Protein AF-A0A7S3L6S2-F1 (afdb_monomer_lite)

pLDDT: mean 83.0, std 19.02, range [37.94, 97.69]

Secondary structure (DSSP, 8-state):
-TTHHHHHHHTHHHHTT-EEEE--TTSHHHHHHHHHHHHH-TT-SEEEEBTTHHHHHHHHHTT-TT----S-EE-SSTT-EE-TTTTTTT-TTS---PPPPP-SS----GGGB-

Radius of gyration: 16.31 Å; chains: 1; bounding box: 41×26×40 Å

Structure (mmCIF, N/CA/C/O backbone):
data_AF-A0A7S3L6S2-F1
#
_entry.id   AF-A0A7S3L6S2-F1
#
loop_
_atom_site.group_PDB
_atom_site.id
_atom_site.type_symbol
_atom_site.label_atom_id
_atom_site.label_alt_id
_atom_site.label_comp_id
_atom_site.label_asym_id
_atom_site.label_entity_id
_atom_site.label_seq_id
_atom_site.pdbx_PDB_ins_code
_atom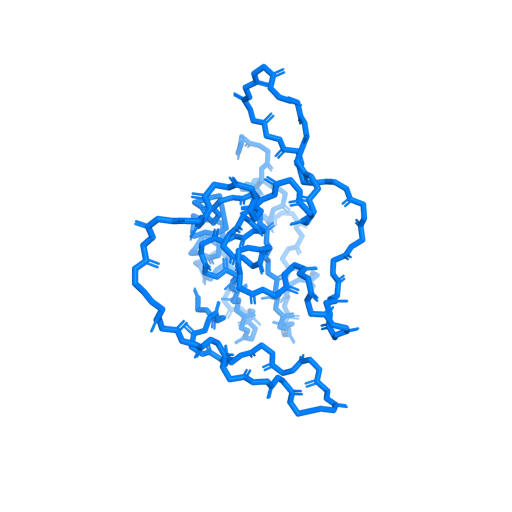_site.Cartn_x
_atom_site.Cartn_y
_atom_site.Cartn_z
_atom_site.occupancy
_atom_site.B_iso_or_equiv
_atom_site.auth_seq_id
_atom_site.auth_comp_id
_atom_site.auth_asym_id
_atom_site.auth_atom_id
_atom_site.pdbx_PDB_model_num
ATOM 1 N N . PHE A 1 1 ? -12.511 -0.979 -7.788 1.00 75.44 1 PHE A N 1
ATOM 2 C CA . PHE A 1 1 ? -12.811 -0.673 -6.369 1.00 75.44 1 PHE A CA 1
ATOM 3 C C . PHE A 1 1 ? -14.236 -1.071 -5.967 1.00 75.44 1 PHE A C 1
ATOM 5 O O . PHE A 1 1 ? -14.522 -1.072 -4.784 1.00 75.44 1 PHE A O 1
ATOM 12 N N . SER A 1 2 ? -15.127 -1.435 -6.899 1.00 87.00 2 SER A N 1
ATOM 13 C CA . SER A 1 2 ? -16.547 -1.730 -6.631 1.00 87.00 2 SER A CA 1
ATOM 14 C C . SER A 1 2 ? -16.793 -2.820 -5.578 1.00 87.00 2 SER A C 1
ATOM 16 O O . SER A 1 2 ? -17.647 -2.642 -4.721 1.00 87.00 2 SER A O 1
ATOM 18 N N . GLN A 1 3 ? -16.028 -3.913 -5.596 1.00 93.56 3 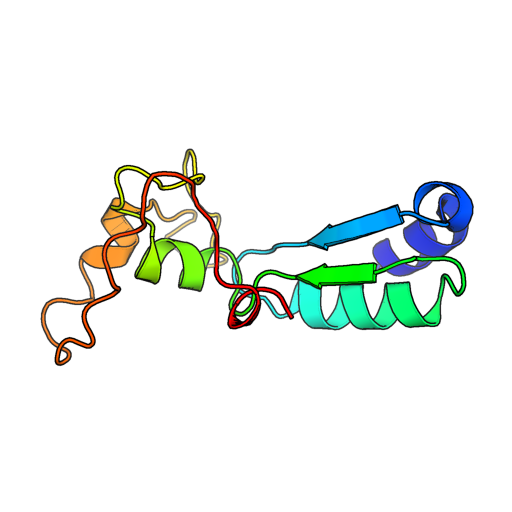GLN A N 1
ATOM 19 C CA . GLN A 1 3 ? -16.227 -5.045 -4.675 1.00 93.56 3 GLN A CA 1
ATOM 20 C C . GLN A 1 3 ? -15.518 -4.889 -3.321 1.00 93.56 3 GLN A C 1
ATOM 22 O O . GLN A 1 3 ? -15.865 -5.567 -2.357 1.00 93.56 3 GLN A O 1
ATOM 27 N N . PHE A 1 4 ? -14.520 -4.007 -3.231 1.00 95.12 4 PHE A N 1
ATOM 28 C CA . PHE A 1 4 ? -13.648 -3.922 -2.058 1.00 95.12 4 PHE A CA 1
ATOM 29 C C . PHE A 1 4 ? -14.383 -3.466 -0.782 1.00 95.12 4 PHE A C 1
ATOM 31 O O . PHE A 1 4 ? -14.234 -4.140 0.236 1.00 95.12 4 PHE A O 1
ATOM 38 N N . PRO A 1 5 ? -15.231 -2.414 -0.805 1.00 95.88 5 PRO A N 1
ATOM 39 C CA . PRO A 1 5 ? -16.001 -2.015 0.373 1.00 95.88 5 PRO A CA 1
ATOM 40 C C . PRO A 1 5 ? -16.867 -3.140 0.941 1.00 95.88 5 PRO A C 1
ATOM 42 O O . PRO A 1 5 ? -16.839 -3.413 2.139 1.00 95.88 5 PRO A O 1
ATOM 45 N N . GLN A 1 6 ? -17.592 -3.838 0.064 1.00 96.69 6 GLN A N 1
ATOM 46 C CA . GLN A 1 6 ? -18.447 -4.952 0.460 1.00 96.69 6 GLN A CA 1
ATOM 47 C C . GLN A 1 6 ? -17.626 -6.106 1.044 1.00 96.69 6 GLN A C 1
ATOM 49 O O . GLN A 1 6 ? -18.003 -6.675 2.066 1.00 96.69 6 GLN A O 1
ATOM 54 N N . TRP A 1 7 ? -16.471 -6.413 0.445 1.00 96.88 7 TRP A N 1
ATOM 55 C CA . TRP A 1 7 ? -15.562 -7.424 0.975 1.00 96.88 7 TRP A CA 1
ATOM 56 C C . TRP A 1 7 ? -15.094 -7.079 2.394 1.00 96.88 7 TRP A C 1
ATOM 58 O O . TRP A 1 7 ? -15.194 -7.923 3.280 1.00 96.88 7 TRP A O 1
ATOM 68 N N . VAL A 1 8 ? -14.658 -5.841 2.650 1.00 97.25 8 VAL A N 1
ATOM 69 C CA . VAL A 1 8 ? -14.218 -5.410 3.992 1.00 97.25 8 VAL A CA 1
ATOM 70 C C . VAL A 1 8 ? -15.350 -5.535 5.012 1.00 97.25 8 VAL A C 1
ATOM 72 O O . VAL A 1 8 ? -15.120 -6.023 6.117 1.00 97.25 8 VAL A O 1
ATOM 75 N N . HIS A 1 9 ? -16.580 -5.158 4.653 1.00 96.25 9 HIS A N 1
ATOM 76 C CA . HIS A 1 9 ? -17.728 -5.289 5.554 1.00 96.25 9 HIS A CA 1
ATOM 77 C C . HIS A 1 9 ? -18.026 -6.739 5.946 1.00 96.25 9 HIS A C 1
ATOM 79 O O . HIS A 1 9 ? -18.351 -6.988 7.104 1.00 96.25 9 HIS A O 1
ATOM 85 N N . HIS A 1 10 ? -17.875 -7.691 5.024 1.00 97.62 10 HIS A N 1
ATOM 86 C CA . HIS A 1 10 ? -18.062 -9.112 5.326 1.00 97.62 10 HIS A CA 1
ATOM 87 C C . HIS A 1 10 ? -16.879 -9.737 6.083 1.00 97.62 10 HIS A C 1
ATOM 89 O O . HIS A 1 10 ? -17.048 -10.765 6.730 1.00 97.62 10 HIS A O 1
ATOM 95 N N . ASN A 1 11 ? -15.692 -9.124 6.031 1.00 97.00 11 ASN A N 1
ATOM 96 C CA . ASN A 1 11 ? -14.444 -9.704 6.536 1.00 97.00 11 ASN A CA 1
ATOM 97 C C . ASN A 1 11 ? -13.827 -8.925 7.710 1.00 97.00 11 ASN A C 1
ATOM 99 O O . ASN A 1 11 ? -12.644 -9.091 8.004 1.00 97.00 11 ASN A O 1
ATOM 103 N N . LYS A 1 12 ? -14.602 -8.091 8.416 1.00 96.94 12 LYS A N 1
ATOM 104 C CA . LYS A 1 12 ? -14.088 -7.257 9.523 1.00 96.94 12 LYS A CA 1
ATOM 105 C C . LYS A 1 12 ? -13.323 -8.056 10.578 1.00 96.94 12 LYS A C 1
ATOM 107 O O . LYS A 1 12 ? -12.264 -7.624 11.016 1.00 96.94 12 LYS A O 1
ATOM 112 N N . ALA A 1 13 ? -13.815 -9.245 10.931 1.00 96.75 13 ALA A N 1
ATOM 113 C CA . ALA A 1 13 ? -13.175 -10.117 11.916 1.00 96.75 13 ALA A CA 1
ATOM 114 C C . ALA A 1 13 ? -11.752 -10.550 11.512 1.00 96.75 13 ALA A C 1
ATOM 116 O O . ALA A 1 13 ? -10.910 -10.748 12.382 1.00 96.75 13 ALA A O 1
ATOM 117 N N . LEU A 1 14 ? -11.455 -10.648 10.208 1.00 96.50 14 LEU A N 1
ATOM 118 C CA . LEU A 1 14 ? -10.105 -10.955 9.720 1.00 96.50 14 LEU A CA 1
ATOM 119 C C . LEU A 1 14 ? -9.135 -9.785 9.912 1.00 96.50 14 LEU A C 1
ATOM 121 O O . LEU A 1 14 ? -7.929 -9.997 10.009 1.00 96.50 14 LEU A O 1
ATOM 125 N N . LEU A 1 15 ? -9.660 -8.560 9.948 1.00 97.06 15 LEU A N 1
ATOM 126 C CA . LEU A 1 15 ? -8.889 -7.323 10.070 1.00 97.06 15 LEU A CA 1
ATOM 127 C C . LEU A 1 15 ? -8.804 -6.827 11.522 1.00 97.06 15 LEU A C 1
ATOM 129 O O . LEU A 1 15 ? -7.911 -6.050 11.856 1.00 97.06 15 LEU A O 1
ATOM 133 N N . ALA A 1 16 ? -9.700 -7.288 12.396 1.00 96.94 16 ALA A N 1
ATOM 134 C CA . ALA A 1 16 ? -9.718 -6.921 13.804 1.00 96.94 16 ALA A CA 1
ATOM 135 C C . ALA A 1 16 ? -8.398 -7.289 14.504 1.00 96.94 16 ALA A C 1
ATOM 137 O O . ALA A 1 16 ? -7.888 -8.405 14.385 1.00 96.94 16 ALA A O 1
ATOM 138 N N . ASN A 1 17 ? -7.850 -6.337 15.257 1.00 97.25 17 ASN A N 1
ATOM 139 C CA . ASN A 1 17 ? -6.586 -6.425 15.987 1.00 97.25 17 ASN A CA 1
ATOM 140 C C . ASN A 1 17 ? -5.362 -6.759 15.113 1.00 97.25 17 ASN A C 1
ATOM 142 O O . ASN A 1 17 ? -4.337 -7.210 15.630 1.00 97.25 17 ASN A O 1
ATOM 146 N N . LYS A 1 18 ? -5.445 -6.560 13.790 1.00 97.31 18 LYS A N 1
ATOM 147 C CA . LYS A 1 18 ? -4.332 -6.782 12.859 1.00 97.31 18 LYS A CA 1
ATOM 148 C C . LYS A 1 18 ? -3.649 -5.483 12.458 1.00 97.31 18 LYS A C 1
ATOM 150 O O . LYS A 1 18 ? -4.265 -4.418 12.412 1.00 97.31 18 LYS A O 1
ATOM 155 N N . GLU A 1 19 ? -2.370 -5.614 12.128 1.00 96.00 19 GLU A N 1
ATOM 156 C CA . GLU A 1 19 ? -1.618 -4.618 11.372 1.00 96.00 19 GLU A CA 1
ATOM 157 C C . GLU A 1 19 ? -1.684 -5.007 9.898 1.00 96.00 19 GLU A C 1
ATOM 159 O O . GLU A 1 19 ? -1.348 -6.130 9.520 1.00 96.00 19 GLU A O 1
ATOM 164 N N . VAL A 1 20 ? -2.175 -4.094 9.070 1.00 95.50 20 VAL A N 1
ATOM 165 C CA . VAL A 1 20 ? -2.399 -4.308 7.643 1.00 95.50 20 VAL A CA 1
ATOM 166 C C . VAL A 1 20 ? -1.417 -3.436 6.877 1.00 95.50 20 VAL A C 1
ATOM 168 O O . VAL A 1 20 ? -1.439 -2.214 7.011 1.00 95.50 20 VAL A O 1
ATOM 171 N N . LEU A 1 21 ? -0.579 -4.057 6.051 1.00 95.25 21 LEU A N 1
ATOM 172 C CA . LEU A 1 21 ? 0.272 -3.365 5.089 1.00 95.25 21 LEU A CA 1
ATOM 173 C C . LEU A 1 21 ? -0.272 -3.597 3.680 1.00 95.25 21 LEU A C 1
ATOM 175 O O . LEU A 1 21 ? -0.522 -4.735 3.283 1.00 95.25 21 LEU A O 1
ATOM 179 N N . MET A 1 22 ? -0.460 -2.520 2.924 1.00 95.00 22 MET A N 1
ATOM 180 C CA . MET A 1 22 ? -1.015 -2.573 1.572 1.00 95.00 22 MET A CA 1
ATOM 181 C C . MET A 1 22 ? -0.068 -1.951 0.550 1.00 95.00 22 MET A C 1
ATOM 183 O O . MET A 1 22 ? 0.601 -0.957 0.821 1.00 95.00 22 MET A O 1
ATOM 187 N N . TYR A 1 23 ? -0.075 -2.480 -0.669 1.00 95.75 23 TYR A N 1
ATOM 188 C CA . TYR A 1 23 ? 0.619 -1.871 -1.798 1.00 95.75 23 TYR A CA 1
ATOM 189 C C . TYR A 1 23 ? -0.190 -2.031 -3.087 1.00 95.75 23 TYR A C 1
ATOM 191 O O . TYR A 1 23 ? -1.016 -2.930 -3.243 1.00 95.75 23 TYR A O 1
ATOM 199 N N . CYS A 1 24 ? 0.035 -1.115 -4.022 1.00 95.38 24 CYS A N 1
ATOM 200 C CA . CYS A 1 24 ? -0.457 -1.195 -5.391 1.00 95.38 24 CYS A CA 1
ATOM 201 C C . CYS A 1 24 ? 0.556 -0.512 -6.316 1.00 95.38 24 CYS A C 1
ATOM 203 O O . CYS A 1 24 ? 1.500 0.107 -5.830 1.00 95.38 24 CYS A O 1
ATOM 205 N N . THR A 1 25 ? 0.359 -0.592 -7.635 1.00 96.00 25 THR A N 1
ATOM 206 C CA . THR A 1 25 ? 1.304 -0.061 -8.638 1.00 96.00 25 THR A CA 1
ATOM 207 C C . THR A 1 25 ? 1.791 1.363 -8.330 1.00 96.00 25 THR A C 1
ATOM 209 O O . THR A 1 25 ? 2.992 1.592 -8.341 1.00 96.00 25 THR A O 1
ATOM 212 N N . GLY A 1 26 ? 0.884 2.295 -8.007 1.00 94.50 26 GLY A N 1
ATOM 213 C CA . GLY A 1 26 ? 1.205 3.723 -7.832 1.00 94.50 26 GLY A CA 1
ATOM 214 C C . GLY A 1 26 ? 0.599 4.384 -6.588 1.00 94.50 26 GLY A C 1
ATOM 215 O O . GLY A 1 26 ? 0.344 5.578 -6.595 1.00 94.50 26 GLY A O 1
ATOM 216 N N . GLY A 1 27 ? 0.266 3.620 -5.545 1.00 94.62 27 GLY A N 1
ATOM 217 C CA . GLY A 1 27 ? -0.190 4.157 -4.249 1.00 94.62 27 GLY A CA 1
ATOM 218 C C . GLY A 1 27 ? -1.675 4.542 -4.150 1.00 94.62 27 GLY A C 1
ATOM 219 O O . GLY A 1 27 ? -2.328 4.151 -3.187 1.00 94.62 27 GLY A O 1
ATOM 220 N N . ILE A 1 28 ? -2.263 5.184 -5.166 1.00 95.12 28 ILE A N 1
ATOM 221 C CA . ILE A 1 28 ? -3.603 5.813 -5.065 1.00 95.12 28 ILE A CA 1
ATOM 222 C C . ILE A 1 28 ? -4.744 4.873 -4.626 1.00 95.12 28 ILE A C 1
ATOM 224 O O . ILE A 1 28 ? -5.662 5.261 -3.902 1.00 95.12 28 ILE A O 1
ATOM 228 N N . ARG A 1 29 ? -4.709 3.596 -5.037 1.00 95.69 29 ARG A N 1
ATOM 229 C CA . ARG A 1 29 ? -5.719 2.607 -4.611 1.00 95.69 29 ARG A CA 1
ATOM 230 C C . ARG A 1 29 ? -5.575 2.268 -3.131 1.00 95.69 29 ARG A C 1
ATOM 232 O O . ARG A 1 29 ? -6.583 2.028 -2.472 1.00 95.69 29 ARG A O 1
ATOM 239 N N . CYS A 1 30 ? -4.345 2.242 -2.631 1.00 96.19 30 CYS A N 1
ATOM 240 C CA . CYS A 1 30 ? -4.041 1.958 -1.238 1.00 96.19 30 CYS A CA 1
ATOM 241 C C . CYS A 1 30 ? -4.346 3.146 -0.335 1.00 96.19 30 CYS A C 1
ATOM 243 O O . CYS A 1 30 ? -4.878 2.905 0.736 1.00 96.19 30 CYS A O 1
ATOM 245 N N . GLU A 1 31 ? -4.129 4.386 -0.781 1.00 95.06 31 GLU A N 1
ATOM 246 C CA . GLU A 1 31 ? -4.557 5.588 -0.045 1.00 95.06 31 GLU A CA 1
ATOM 247 C C . GLU A 1 31 ? -6.063 5.551 0.246 1.00 95.06 31 GLU A C 1
ATOM 249 O O . GLU A 1 31 ? -6.512 5.683 1.385 1.00 95.06 31 GLU A O 1
ATOM 254 N N . LYS A 1 32 ? -6.865 5.275 -0.789 1.00 95.50 32 LYS A N 1
ATOM 255 C CA . LYS A 1 32 ? -8.318 5.165 -0.638 1.00 95.50 32 LYS A CA 1
ATOM 256 C C . LYS A 1 32 ? -8.728 3.953 0.202 1.00 95.50 32 LYS A C 1
ATOM 258 O O . LYS A 1 32 ? -9.644 4.045 1.017 1.00 95.50 32 LYS A O 1
ATOM 263 N N . ALA A 1 33 ? -8.095 2.803 -0.025 1.00 96.69 33 ALA A N 1
ATOM 264 C CA . ALA A 1 33 ? -8.428 1.568 0.677 1.00 96.69 33 ALA A CA 1
ATOM 265 C C . ALA A 1 33 ? -8.067 1.624 2.166 1.00 96.69 33 ALA A C 1
ATOM 267 O O . ALA A 1 33 ? -8.852 1.161 2.991 1.00 96.69 33 ALA A O 1
ATOM 268 N N . SER A 1 34 ? -6.914 2.201 2.510 1.00 96.00 34 SER A N 1
ATOM 269 C CA . SER A 1 34 ? -6.441 2.300 3.889 1.00 96.00 34 SER A CA 1
ATOM 270 C C . SER A 1 34 ? -7.341 3.218 4.709 1.00 96.00 34 SER A C 1
ATOM 272 O O . SER A 1 34 ? -7.789 2.821 5.784 1.00 96.00 34 SER A O 1
ATOM 274 N N . ALA A 1 35 ? -7.707 4.382 4.161 1.00 95.38 35 ALA A N 1
ATOM 275 C CA . ALA A 1 35 ? -8.685 5.282 4.766 1.00 95.38 35 ALA A CA 1
ATOM 276 C C . ALA A 1 35 ? -10.035 4.581 4.989 1.00 95.38 35 ALA A C 1
ATOM 278 O O . ALA A 1 35 ? -10.612 4.669 6.073 1.00 95.38 35 ALA A O 1
ATOM 279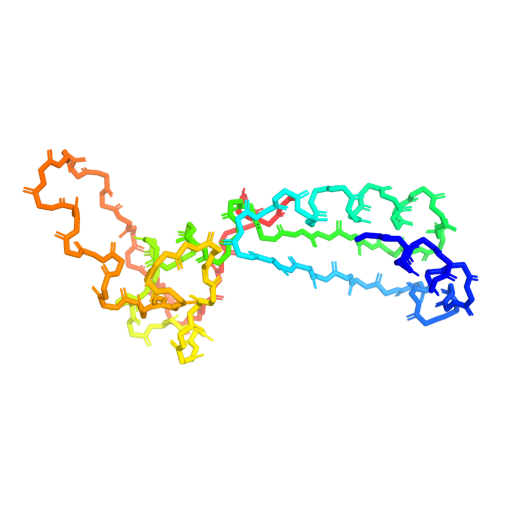 N N . PHE A 1 36 ? -10.504 3.821 3.993 1.00 97.12 36 PHE A N 1
ATOM 280 C CA . PHE A 1 36 ? -11.753 3.074 4.105 1.00 97.12 36 PHE A CA 1
ATOM 281 C C . PHE A 1 36 ? -11.704 1.984 5.187 1.00 97.12 36 PHE A C 1
ATOM 283 O O . PHE A 1 36 ? -12.637 1.890 5.978 1.00 97.12 36 PHE A O 1
ATOM 290 N N . ILE A 1 37 ? -10.636 1.178 5.267 1.00 97.19 37 ILE A N 1
ATOM 291 C CA . ILE A 1 37 ? -10.511 0.145 6.313 1.00 97.19 37 ILE A CA 1
ATOM 292 C C . ILE A 1 37 ? -10.489 0.791 7.700 1.00 97.19 37 ILE A C 1
ATOM 294 O O . ILE A 1 37 ? -11.227 0.340 8.572 1.00 97.19 37 ILE A O 1
ATOM 298 N N . ARG A 1 38 ? -9.697 1.859 7.893 1.00 96.00 38 ARG A N 1
ATOM 299 C CA . ARG A 1 38 ? -9.625 2.589 9.173 1.00 96.00 38 ARG A CA 1
ATOM 300 C C . ARG A 1 38 ? -11.000 3.100 9.617 1.00 96.00 38 ARG A C 1
ATOM 302 O O . ARG A 1 38 ? -11.300 3.083 10.802 1.00 96.00 38 ARG A O 1
ATOM 309 N N . GLN A 1 39 ? -11.841 3.526 8.674 1.00 96.69 39 GLN A N 1
ATOM 310 C CA . GLN A 1 39 ? -13.209 3.955 8.965 1.00 96.69 39 GLN A CA 1
ATOM 311 C C . GLN A 1 39 ? -14.164 2.774 9.221 1.00 96.69 39 GLN A C 1
ATOM 313 O O . GLN A 1 39 ? -15.029 2.849 10.089 1.00 96.69 39 GLN A O 1
ATOM 318 N N . ALA A 1 40 ? -14.056 1.698 8.439 1.00 96.94 40 ALA A N 1
ATOM 319 C CA . ALA A 1 40 ? -15.025 0.602 8.433 1.00 96.94 40 ALA A CA 1
ATOM 320 C C . ALA A 1 40 ? -14.783 -0.465 9.517 1.00 96.94 40 ALA A C 1
ATOM 322 O O . ALA A 1 40 ? -15.722 -1.201 9.853 1.00 96.94 40 ALA A O 1
ATOM 323 N N . VAL A 1 41 ? -13.553 -0.568 10.032 1.00 97.69 41 VAL A N 1
ATOM 324 C CA . VAL A 1 41 ? -13.109 -1.567 11.018 1.00 97.69 41 VAL A CA 1
ATOM 325 C C . VAL A 1 41 ? -12.470 -0.853 12.216 1.00 97.69 41 VAL A C 1
ATOM 327 O O . VAL A 1 41 ? -11.257 -0.665 12.228 1.00 97.69 41 VAL A O 1
ATOM 330 N N . PRO A 1 42 ? -13.257 -0.439 13.224 1.00 96.19 42 PRO A N 1
ATOM 331 C CA . PRO A 1 42 ? -12.740 0.267 14.400 1.00 96.19 42 PRO A CA 1
ATOM 332 C C . PRO A 1 42 ? -11.656 -0.496 15.173 1.00 96.19 42 PRO A C 1
ATOM 334 O O . PRO A 1 42 ? -10.793 0.113 15.793 1.00 96.19 42 PRO A O 1
ATOM 337 N N . GLU A 1 43 ? -11.694 -1.828 15.136 1.00 97.38 43 GLU A N 1
ATOM 338 C CA . GLU A 1 43 ? -10.786 -2.713 15.864 1.00 97.38 43 GLU A CA 1
ATOM 339 C C . GLU A 1 43 ? -9.471 -2.975 15.119 1.00 97.38 43 GLU A C 1
ATOM 341 O O . GLU A 1 43 ? -8.621 -3.712 15.620 1.00 97.38 43 GLU A O 1
ATOM 346 N N . VAL A 1 44 ? -9.281 -2.441 13.908 1.00 97.50 44 VAL A N 1
ATOM 347 C CA . VAL A 1 44 ? -8.013 -2.610 13.190 1.00 97.50 44 VAL A CA 1
ATOM 348 C C . VAL A 1 44 ? -6.903 -1.877 13.944 1.00 97.50 44 VAL A C 1
ATOM 350 O O . VAL A 1 44 ? -7.039 -0.703 14.280 1.00 97.50 44 VAL A O 1
ATOM 353 N N . LYS A 1 45 ? -5.787 -2.560 14.220 1.00 96.88 45 LYS A N 1
ATOM 354 C CA . LYS A 1 45 ? -4.701 -1.974 15.020 1.00 96.88 45 LYS A CA 1
ATOM 355 C C . LYS A 1 45 ? -3.990 -0.878 14.236 1.00 96.88 45 LYS A C 1
ATOM 357 O O . LYS A 1 45 ? -3.755 0.212 14.747 1.00 96.88 45 LYS A O 1
ATOM 362 N N . GLN A 1 46 ? -3.638 -1.181 12.989 1.00 95.12 46 GLN A N 1
ATOM 363 C CA . GLN A 1 46 ? -2.968 -0.237 12.109 1.00 95.12 46 GLN A CA 1
ATOM 364 C C . GLN A 1 46 ? -3.190 -0.616 10.648 1.00 95.12 46 GLN A C 1
ATOM 366 O O . GLN A 1 46 ? -3.202 -1.795 10.304 1.00 95.12 46 GLN A O 1
ATOM 371 N N . VAL A 1 47 ? -3.340 0.382 9.779 1.00 96.00 47 VAL A N 1
ATOM 372 C CA . VAL A 1 47 ? -3.420 0.173 8.329 1.00 96.00 47 VAL A CA 1
ATOM 373 C C . VAL A 1 47 ? -2.446 1.120 7.665 1.00 96.00 47 VAL A C 1
ATOM 375 O O . VAL A 1 47 ? -2.728 2.313 7.594 1.00 96.00 47 VAL A O 1
ATOM 378 N N . ASN A 1 48 ? -1.326 0.603 7.187 1.00 95.12 48 ASN A N 1
ATOM 379 C CA . ASN A 1 48 ? -0.316 1.379 6.487 1.00 95.12 48 ASN A CA 1
ATOM 380 C C . ASN A 1 48 ? -0.256 0.971 5.019 1.00 95.12 48 ASN A C 1
ATOM 382 O O . ASN A 1 48 ? -0.702 -0.114 4.627 1.00 95.12 48 ASN A O 1
ATOM 386 N N . HIS A 1 49 ? 0.333 1.830 4.199 1.00 94.88 49 HIS A N 1
ATOM 387 C CA . HIS A 1 49 ? 0.569 1.499 2.809 1.00 94.88 49 HIS A CA 1
ATOM 388 C C . HIS A 1 49 ? 1.901 2.027 2.294 1.00 94.88 49 HIS A C 1
ATOM 390 O O . HIS A 1 49 ? 2.481 2.952 2.852 1.00 94.88 49 HIS A O 1
ATOM 396 N N . LEU A 1 50 ? 2.384 1.403 1.221 1.00 94.44 50 LEU A N 1
ATOM 397 C CA . LEU A 1 50 ? 3.599 1.819 0.533 1.00 94.44 50 LEU A CA 1
ATOM 398 C C . LEU A 1 50 ? 3.353 3.139 -0.208 1.00 94.44 50 LEU A C 1
ATOM 400 O O . LEU A 1 50 ? 2.627 3.177 -1.211 1.00 94.44 50 LEU A O 1
ATOM 404 N N . LYS A 1 51 ? 3.962 4.219 0.281 1.00 92.25 51 LYS A N 1
ATOM 405 C CA . LYS A 1 51 ? 3.818 5.568 -0.267 1.00 92.25 51 LYS A CA 1
ATOM 406 C C . LYS A 1 51 ? 4.397 5.633 -1.678 1.00 92.25 51 LYS A C 1
ATOM 408 O O . LYS A 1 51 ? 5.561 5.321 -1.898 1.00 92.25 51 LYS A O 1
ATOM 413 N N . GLY A 1 52 ? 3.587 6.056 -2.649 1.00 92.94 52 GLY A N 1
ATOM 414 C CA . GLY A 1 52 ? 3.965 6.046 -4.072 1.00 92.94 52 GLY A CA 1
ATOM 415 C C . GLY A 1 52 ? 3.915 4.661 -4.737 1.00 92.94 52 GLY A C 1
ATOM 416 O O . GLY A 1 52 ? 4.140 4.549 -5.940 1.00 92.94 52 GLY A O 1
ATOM 417 N N . GLY A 1 53 ? 3.548 3.613 -3.991 1.00 94.62 53 GLY A N 1
ATOM 418 C CA . GLY A 1 53 ? 3.355 2.265 -4.513 1.00 94.62 53 GLY A CA 1
ATOM 419 C C . GLY A 1 53 ? 4.631 1.573 -4.989 1.00 94.62 53 GLY A C 1
ATOM 420 O O . GLY A 1 53 ? 5.752 1.997 -4.713 1.00 94.62 53 GLY A O 1
ATOM 421 N N . ILE A 1 54 ? 4.433 0.476 -5.721 1.00 94.62 54 ILE A N 1
ATOM 422 C CA . ILE A 1 54 ? 5.519 -0.355 -6.256 1.00 94.62 54 ILE A CA 1
ATOM 423 C C . ILE A 1 54 ? 6.438 0.467 -7.161 1.00 94.62 54 ILE A C 1
ATOM 425 O O . ILE A 1 54 ? 7.645 0.282 -7.122 1.00 94.62 54 ILE A O 1
ATOM 429 N N . HIS A 1 55 ? 5.888 1.382 -7.962 1.00 92.62 55 HIS A N 1
ATOM 430 C CA . HIS A 1 55 ? 6.685 2.168 -8.897 1.00 92.62 55 HIS A CA 1
ATOM 431 C C . HIS A 1 55 ? 7.775 2.974 -8.182 1.00 92.62 55 HIS A C 1
ATOM 433 O O . HIS A 1 55 ? 8.951 2.802 -8.492 1.00 92.62 55 HIS A O 1
ATOM 439 N N . LYS A 1 56 ? 7.401 3.741 -7.150 1.00 91.12 56 LYS A N 1
ATOM 440 C CA . LYS A 1 56 ? 8.365 4.489 -6.335 1.00 91.12 56 LYS A CA 1
ATOM 441 C C . LYS A 1 56 ? 9.342 3.566 -5.601 1.00 91.12 56 LYS A C 1
ATOM 443 O O . LYS A 1 56 ? 10.522 3.873 -5.482 1.00 91.12 56 LYS A O 1
ATOM 448 N N . TYR A 1 57 ? 8.869 2.412 -5.133 1.00 92.62 57 TYR A N 1
ATOM 449 C CA . TYR A 1 57 ? 9.747 1.423 -4.511 1.00 92.62 57 TYR A CA 1
ATOM 450 C C . TYR A 1 57 ? 10.821 0.909 -5.478 1.00 92.62 57 TYR A C 1
ATOM 452 O O . TYR A 1 57 ? 11.987 0.835 -5.105 1.00 92.62 57 TYR A O 1
ATOM 460 N N . LEU A 1 58 ? 10.464 0.599 -6.726 1.00 92.31 58 LEU A N 1
ATOM 461 C CA . LEU A 1 58 ? 11.425 0.156 -7.739 1.00 92.31 58 LEU A CA 1
ATOM 462 C C . LEU A 1 58 ? 12.407 1.261 -8.131 1.00 92.31 58 LEU A C 1
ATOM 464 O O . LEU A 1 58 ? 13.588 0.986 -8.331 1.00 92.31 58 LEU A O 1
ATOM 468 N N . GLU A 1 59 ? 11.952 2.512 -8.178 1.00 89.44 59 GLU A N 1
ATOM 469 C CA . GLU A 1 59 ? 12.822 3.665 -8.413 1.00 89.44 59 GLU A CA 1
ATOM 470 C C . GLU A 1 59 ? 13.899 3.837 -7.336 1.00 89.44 59 GLU A C 1
ATOM 472 O O . GLU A 1 59 ? 15.003 4.276 -7.670 1.00 89.44 59 GLU A O 1
ATOM 477 N N . SER A 1 60 ? 13.577 3.536 -6.074 1.00 87.44 60 SER A N 1
ATOM 478 C CA . SER A 1 60 ? 14.479 3.717 -4.927 1.00 87.44 60 SER A CA 1
ATOM 479 C C . SER A 1 60 ? 15.308 2.471 -4.601 1.00 87.44 60 SER A C 1
ATOM 481 O O . SER A 1 60 ? 16.483 2.585 -4.268 1.00 87.44 60 SER A O 1
ATOM 483 N N . TYR A 1 61 ? 14.714 1.279 -4.704 1.00 87.69 61 TYR A N 1
ATOM 484 C CA . TYR A 1 61 ? 15.291 0.021 -4.211 1.00 87.69 61 TYR A CA 1
ATOM 485 C C . TYR A 1 61 ? 15.348 -1.087 -5.268 1.00 87.69 61 TYR A C 1
ATOM 487 O O . TYR A 1 61 ? 15.817 -2.180 -4.963 1.00 87.69 61 TYR A O 1
ATOM 495 N N . GLY A 1 62 ? 14.884 -0.856 -6.501 1.00 86.75 62 GLY A N 1
ATOM 496 C CA . GLY A 1 62 ? 14.767 -1.895 -7.533 1.00 86.75 62 GLY A CA 1
ATOM 497 C C . GLY A 1 62 ? 16.078 -2.630 -7.829 1.00 86.75 62 GLY A C 1
ATOM 498 O O . GLY A 1 62 ? 16.088 -3.854 -7.850 1.00 86.75 62 GLY A O 1
ATOM 499 N N . SER A 1 63 ? 17.186 -1.897 -7.970 1.00 85.31 63 SER A N 1
ATOM 500 C CA . SER A 1 63 ? 18.524 -2.479 -8.200 1.00 85.31 63 SER A CA 1
ATOM 501 C C . SER A 1 63 ? 19.319 -2.734 -6.920 1.00 85.31 63 SER A C 1
ATOM 503 O O . SER A 1 63 ? 20.498 -3.087 -6.982 1.00 85.31 63 SER A O 1
ATOM 505 N N . SER A 1 64 ? 18.713 -2.528 -5.748 1.00 86.25 64 SER A N 1
ATOM 506 C CA . SER A 1 64 ? 19.366 -2.873 -4.490 1.00 86.25 64 SER A CA 1
ATOM 507 C C . SER A 1 64 ? 19.511 -4.388 -4.387 1.00 86.25 64 SER A C 1
ATOM 509 O O . SER A 1 64 ? 18.586 -5.133 -4.712 1.00 86.25 64 SER A O 1
ATOM 511 N N . LYS A 1 65 ? 20.647 -4.855 -3.857 1.00 83.75 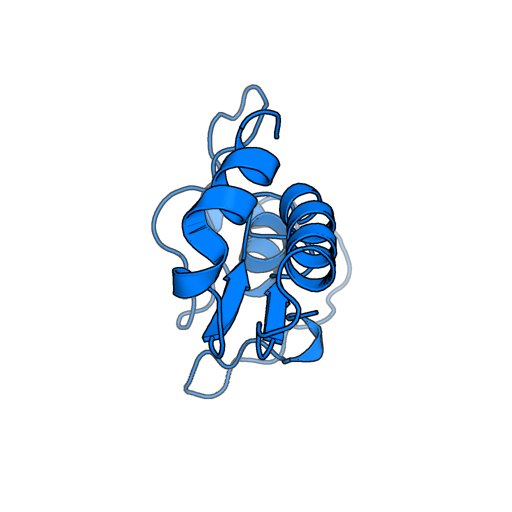65 LYS A N 1
ATOM 512 C CA . LYS A 1 65 ? 20.810 -6.271 -3.478 1.00 83.75 65 LYS A CA 1
ATOM 513 C C . LYS A 1 65 ? 19.800 -6.696 -2.414 1.00 83.75 65 LYS A C 1
ATOM 515 O O . LYS A 1 65 ? 19.456 -7.869 -2.340 1.00 83.75 65 LYS A O 1
ATOM 520 N N . ASP A 1 66 ? 19.305 -5.725 -1.656 1.00 83.44 66 ASP A N 1
ATOM 521 C CA . ASP A 1 66 ? 18.285 -5.908 -0.639 1.00 83.44 66 ASP A CA 1
ATOM 522 C C . ASP A 1 66 ? 16.892 -5.505 -1.179 1.00 83.44 66 ASP A C 1
ATOM 524 O O . ASP A 1 66 ? 16.032 -5.026 -0.449 1.00 83.44 66 ASP A O 1
ATOM 528 N N . SER A 1 67 ? 16.633 -5.621 -2.484 1.00 86.88 67 SER A N 1
ATOM 529 C CA . SER A 1 67 ? 15.265 -5.470 -2.990 1.00 86.88 67 SER A CA 1
ATOM 530 C C . SER A 1 67 ? 14.412 -6.671 -2.574 1.00 86.88 67 SER A C 1
ATOM 532 O O . SER A 1 67 ? 14.811 -7.819 -2.753 1.00 86.88 67 SER A O 1
ATOM 534 N N . LEU A 1 68 ? 13.211 -6.417 -2.054 1.00 89.75 68 LEU A N 1
ATOM 535 C CA . LEU A 1 68 ? 12.199 -7.445 -1.772 1.00 89.75 68 LEU A CA 1
ATOM 536 C C . LEU A 1 68 ? 11.284 -7.703 -2.976 1.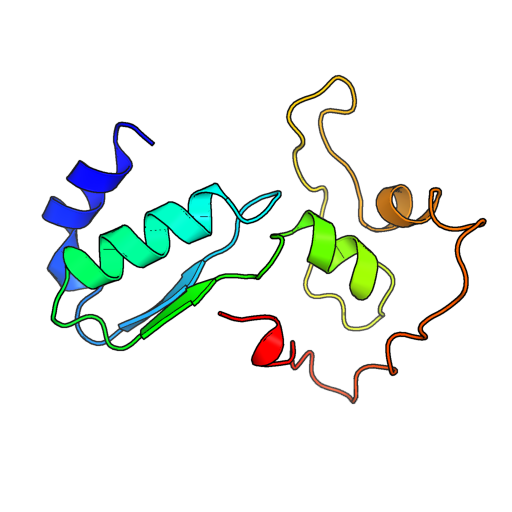00 89.75 68 LEU A C 1
ATOM 538 O O . LEU A 1 68 ? 10.369 -8.524 -2.896 1.00 89.75 68 LEU A O 1
ATOM 542 N N . TRP A 1 69 ? 11.463 -6.962 -4.072 1.00 91.12 69 TRP A N 1
ATOM 543 C CA . TRP A 1 69 ? 10.625 -7.116 -5.250 1.00 91.12 69 TRP A CA 1
ATOM 544 C C . TRP A 1 69 ? 11.100 -8.268 -6.132 1.00 91.12 69 TRP A C 1
ATOM 546 O O . TRP A 1 69 ? 12.276 -8.378 -6.469 1.00 91.12 69 TRP A O 1
ATOM 556 N N . HIS A 1 70 ? 10.148 -9.086 -6.580 1.00 90.38 70 HIS A N 1
ATOM 557 C CA . HIS A 1 70 ? 10.393 -10.177 -7.514 1.00 90.38 70 HIS A CA 1
ATOM 558 C C . HIS A 1 70 ? 9.433 -10.085 -8.703 1.00 90.38 70 HIS A C 1
ATOM 560 O O . HIS A 1 70 ? 8.225 -9.914 -8.536 1.00 90.38 70 HIS A O 1
ATOM 566 N N . GLY A 1 71 ? 9.966 -10.248 -9.916 1.00 91.19 71 GLY A N 1
ATOM 567 C CA . GLY A 1 71 ? 9.186 -10.221 -11.153 1.00 91.19 71 GLY A CA 1
ATOM 568 C C . GLY A 1 71 ? 8.965 -8.812 -11.705 1.00 91.19 71 GLY A C 1
ATOM 569 O O . GLY A 1 71 ? 9.814 -7.932 -11.571 1.00 91.19 71 GLY A O 1
ATOM 570 N N . LYS A 1 72 ? 7.825 -8.598 -12.371 1.00 92.88 72 LYS A N 1
ATOM 571 C CA . LYS A 1 72 ? 7.506 -7.344 -13.072 1.00 92.88 72 LYS A CA 1
ATOM 572 C C . LYS A 1 72 ? 6.263 -6.675 -12.489 1.00 92.88 72 LYS A C 1
ATOM 574 O O . LYS A 1 72 ? 5.284 -7.340 -12.158 1.00 92.88 72 LYS A O 1
ATOM 579 N N . ASN A 1 73 ? 6.292 -5.352 -12.382 1.00 94.88 73 ASN A N 1
ATOM 580 C CA . ASN A 1 73 ? 5.182 -4.524 -11.933 1.00 94.88 73 ASN A CA 1
ATOM 581 C C . ASN A 1 73 ? 4.240 -4.227 -13.102 1.00 94.88 73 ASN A C 1
ATOM 583 O O . ASN A 1 73 ? 4.626 -3.562 -14.059 1.00 94.88 73 ASN A O 1
ATOM 587 N N . PHE A 1 74 ? 2.999 -4.699 -13.021 1.00 94.69 74 PHE A N 1
ATOM 588 C CA . PHE A 1 74 ? 1.989 -4.433 -14.043 1.00 94.69 74 PHE A CA 1
ATOM 589 C C . PHE A 1 74 ? 1.650 -2.937 -14.126 1.00 94.69 74 PHE A C 1
ATOM 591 O O . PHE A 1 74 ? 1.353 -2.300 -13.107 1.00 94.69 74 PHE A O 1
ATOM 598 N N . VAL A 1 75 ? 1.626 -2.403 -15.348 1.00 93.94 75 VAL A N 1
ATOM 599 C CA . VAL A 1 75 ? 1.296 -1.005 -15.650 1.00 93.94 75 VAL A CA 1
ATOM 600 C C . VAL A 1 75 ? 0.165 -0.920 -16.671 1.00 93.94 75 VAL A C 1
ATOM 602 O O . VAL A 1 75 ? -0.004 -1.784 -17.526 1.00 93.94 75 VAL A O 1
ATOM 605 N N . PHE A 1 76 ? -0.638 0.135 -16.568 1.00 91.12 76 PHE A N 1
ATOM 606 C CA . PHE A 1 76 ? -1.881 0.297 -17.327 1.00 91.12 76 PHE A CA 1
ATOM 607 C C . PHE A 1 76 ? -1.659 1.071 -18.635 1.00 91.12 76 PHE A C 1
ATOM 609 O O . PHE A 1 76 ? -2.394 2.005 -18.944 1.00 91.12 76 PHE A O 1
ATOM 616 N N . ASP A 1 77 ? -0.628 0.694 -19.386 1.00 92.25 77 ASP A N 1
ATOM 617 C CA . ASP A 1 77 ? -0.308 1.259 -20.697 1.00 92.25 77 ASP A CA 1
ATOM 618 C C . ASP A 1 77 ? 0.353 0.207 -21.605 1.00 92.25 77 ASP A C 1
ATOM 620 O O . ASP A 1 77 ? 0.429 -0.974 -21.260 1.00 92.25 77 ASP A O 1
ATOM 624 N N . GLY A 1 78 ? 0.820 0.627 -22.785 1.00 91.00 78 GLY A N 1
ATOM 625 C CA . GLY A 1 78 ? 1.403 -0.259 -23.796 1.00 91.00 78 GLY A CA 1
ATOM 626 C C . GLY A 1 78 ? 2.624 -1.065 -23.337 1.00 91.00 78 GLY A C 1
ATOM 627 O O . GLY A 1 78 ? 2.948 -2.060 -23.976 1.00 91.00 78 GLY A O 1
ATOM 628 N N . ARG A 1 79 ? 3.273 -0.694 -22.226 1.00 92.00 79 ARG A N 1
ATOM 629 C CA . ARG A 1 79 ? 4.400 -1.445 -21.654 1.00 92.00 79 ARG A CA 1
ATOM 630 C C . ARG A 1 79 ? 3.957 -2.747 -20.991 1.00 92.00 79 ARG A C 1
ATOM 632 O O . ARG A 1 79 ? 4.766 -3.658 -20.877 1.00 92.00 79 ARG A O 1
ATOM 639 N N . GLN A 1 80 ? 2.689 -2.847 -20.577 1.00 93.38 80 GLN A N 1
ATOM 640 C CA . GLN A 1 80 ? 2.062 -3.977 -19.871 1.00 93.38 80 GLN A CA 1
ATOM 641 C C . GLN A 1 80 ? 2.665 -4.300 -18.492 1.00 93.38 80 GLN A C 1
ATOM 643 O O . GLN A 1 80 ? 1.935 -4.396 -17.507 1.00 93.38 80 GLN A O 1
ATOM 648 N N . ALA A 1 81 ? 3.981 -4.452 -18.378 1.00 92.81 81 ALA A N 1
ATOM 649 C CA . ALA A 1 81 ? 4.681 -4.625 -17.115 1.00 92.81 81 ALA A CA 1
ATOM 650 C C . ALA A 1 81 ? 6.107 -4.068 -17.197 1.00 92.81 81 ALA A C 1
ATOM 652 O O . ALA A 1 81 ? 6.735 -4.146 -18.246 1.00 92.81 81 ALA A O 1
ATOM 653 N N . VAL A 1 82 ? 6.611 -3.547 -16.078 1.00 90.81 82 VAL A N 1
ATOM 654 C CA . VAL A 1 82 ? 7.970 -3.003 -15.952 1.00 90.81 82 VAL A CA 1
ATOM 655 C C . VAL A 1 82 ? 8.761 -3.766 -14.897 1.00 90.81 82 VAL A C 1
ATOM 657 O O . VAL A 1 82 ? 8.246 -4.067 -13.819 1.00 90.81 82 VAL A O 1
ATOM 660 N N . SER A 1 83 ? 10.002 -4.114 -15.200 1.00 89.69 83 SER A N 1
ATOM 661 C CA . SER A 1 83 ? 10.935 -4.711 -14.254 1.00 89.69 83 SER A CA 1
ATOM 662 C C . SER A 1 83 ? 11.655 -3.642 -13.426 1.00 89.69 83 SER A C 1
ATOM 664 O O . SER A 1 83 ? 11.560 -2.435 -13.688 1.00 89.69 83 SER A O 1
ATOM 666 N N . ALA A 1 84 ? 12.366 -4.086 -12.392 1.00 87.06 84 ALA A N 1
ATOM 667 C CA . ALA A 1 84 ? 13.192 -3.203 -11.579 1.00 87.06 84 ALA A CA 1
ATOM 668 C C . ALA A 1 84 ? 14.272 -2.508 -12.429 1.00 87.06 84 ALA A C 1
ATOM 670 O O . ALA A 1 84 ? 14.501 -1.310 -12.283 1.00 87.06 84 ALA A O 1
ATOM 671 N N . GLU A 1 85 ? 14.861 -3.243 -13.371 1.00 83.50 85 GLU A N 1
ATOM 672 C CA . GLU A 1 85 ? 15.916 -2.778 -14.270 1.00 83.50 85 GLU A CA 1
ATOM 673 C C . GLU A 1 85 ? 15.382 -1.751 -15.283 1.00 83.50 85 GLU A C 1
ATOM 675 O O . GLU A 1 85 ? 15.983 -0.697 -15.487 1.00 83.50 85 GLU A O 1
ATOM 680 N N . GLU A 1 86 ? 14.207 -2.009 -15.870 1.00 80.50 86 GLU A N 1
ATOM 681 C CA . GLU A 1 86 ? 13.556 -1.110 -16.838 1.00 80.50 86 GLU A CA 1
ATOM 682 C C . GLU A 1 86 ? 13.159 0.237 -16.211 1.00 80.50 86 GLU A C 1
ATOM 684 O O . GLU A 1 86 ? 13.092 1.254 -16.901 1.00 80.50 86 GLU A O 1
ATOM 689 N N . THR A 1 87 ? 12.931 0.268 -14.895 1.00 70.19 87 THR A N 1
ATOM 690 C CA . THR A 1 87 ? 12.562 1.490 -14.161 1.00 70.19 87 THR A CA 1
ATOM 691 C C . THR A 1 87 ? 13.738 2.476 -14.040 1.00 70.19 87 THR A C 1
ATOM 693 O O . THR A 1 87 ? 13.520 3.665 -13.816 1.00 70.19 87 THR A O 1
ATOM 696 N N . GLN A 1 88 ? 14.985 2.025 -14.226 1.00 61.75 88 GLN A N 1
ATOM 697 C CA . GLN A 1 88 ? 16.181 2.860 -14.054 1.00 61.75 88 GLN A CA 1
ATOM 698 C C . GLN A 1 88 ? 16.716 3.481 -15.346 1.00 61.75 88 GLN A C 1
ATOM 700 O O . GLN A 1 88 ? 17.391 4.504 -15.281 1.00 61.75 88 GLN A O 1
ATOM 705 N N . LEU A 1 89 ? 16.345 2.950 -16.515 1.00 55.03 89 LEU A N 1
ATOM 706 C CA . LEU A 1 89 ? 16.810 3.447 -17.820 1.00 55.03 89 LEU A CA 1
ATOM 707 C C . LEU A 1 89 ? 16.341 4.888 -18.139 1.00 55.03 89 LEU A C 1
ATOM 709 O O . LEU A 1 89 ? 16.778 5.485 -19.115 1.00 55.03 89 LEU A O 1
ATOM 713 N N . GLY A 1 90 ? 15.442 5.457 -17.327 1.00 49.94 90 GLY A N 1
ATOM 714 C CA . GLY A 1 90 ? 14.969 6.841 -17.439 1.00 49.94 90 GLY A CA 1
ATOM 715 C C . GLY A 1 90 ? 15.649 7.854 -16.505 1.00 49.94 90 GLY A C 1
ATOM 716 O O . GLY A 1 90 ? 15.247 9.015 -16.521 1.00 49.94 90 GLY A O 1
ATOM 717 N N . LYS A 1 91 ? 16.622 7.445 -15.671 1.00 51.00 91 LYS A N 1
ATOM 718 C CA . LYS A 1 91 ? 17.235 8.296 -14.625 1.00 51.00 91 LYS A CA 1
ATOM 719 C C . LYS A 1 91 ? 18.608 8.892 -14.971 1.00 51.00 91 LYS A C 1
ATOM 721 O O . LYS A 1 91 ? 19.126 9.653 -14.160 1.00 51.00 91 LYS A O 1
ATOM 726 N N . ASP A 1 92 ? 19.155 8.668 -16.165 1.00 48.78 92 ASP A N 1
ATOM 727 C CA . ASP A 1 92 ? 20.484 9.175 -16.575 1.00 48.78 92 ASP A CA 1
ATOM 728 C C . ASP A 1 92 ? 20.566 10.716 -16.764 1.00 48.78 92 ASP A C 1
ATOM 730 O O . ASP A 1 92 ? 21.488 11.220 -17.402 1.00 48.78 92 ASP A O 1
ATOM 734 N N . GLY A 1 93 ? 19.616 11.495 -16.228 1.00 42.28 93 GLY A N 1
ATOM 735 C 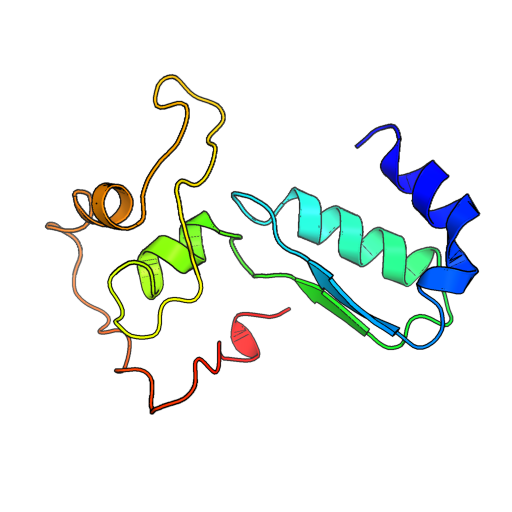CA . GLY A 1 93 ? 19.513 12.940 -16.467 1.00 42.28 93 GLY A CA 1
ATOM 736 C C . GLY A 1 93 ? 18.928 13.800 -15.341 1.00 42.28 93 GLY A C 1
ATOM 737 O O . GLY A 1 93 ? 18.539 14.929 -15.622 1.00 42.28 93 GLY A O 1
ATOM 738 N N . ALA A 1 94 ? 18.841 13.325 -14.095 1.00 44.53 94 ALA A N 1
ATOM 739 C CA . ALA A 1 94 ? 18.427 14.171 -12.969 1.00 44.53 94 ALA A CA 1
ATOM 740 C C . ALA A 1 94 ? 19.362 13.987 -11.767 1.00 44.53 94 ALA A C 1
ATOM 742 O O . ALA A 1 94 ? 19.617 12.859 -11.349 1.00 44.53 94 ALA A O 1
ATOM 743 N N . ASP A 1 95 ? 19.874 15.111 -11.261 1.00 41.22 95 ASP A N 1
ATOM 744 C CA . ASP A 1 95 ? 20.854 15.215 -10.182 1.00 41.22 95 ASP A CA 1
ATOM 745 C C . ASP A 1 95 ? 20.543 14.315 -8.980 1.00 41.22 95 ASP A C 1
ATOM 747 O O . ASP A 1 95 ? 19.405 14.179 -8.524 1.00 41.22 95 ASP A O 1
ATOM 751 N N . GLY A 1 96 ? 21.605 13.673 -8.498 1.00 45.59 96 GLY A N 1
ATOM 752 C CA . GLY A 1 96 ? 21.555 12.621 -7.502 1.00 45.59 96 GLY A CA 1
ATOM 753 C C . GLY A 1 96 ? 21.265 13.132 -6.099 1.00 45.59 96 GLY A C 1
ATOM 754 O O . GLY A 1 96 ? 22.139 13.700 -5.450 1.00 45.59 96 GLY A O 1
ATOM 755 N N . ASP A 1 97 ? 20.097 12.769 -5.581 1.00 38.34 97 ASP A N 1
ATOM 756 C CA . ASP A 1 97 ? 19.985 12.390 -4.178 1.00 38.34 97 ASP A CA 1
ATOM 757 C C . ASP A 1 97 ? 20.297 10.894 -4.077 1.00 38.34 97 ASP A C 1
ATOM 759 O O . ASP A 1 97 ? 19.514 10.027 -4.475 1.00 38.34 97 ASP A O 1
ATOM 763 N N . ALA A 1 98 ? 21.505 10.593 -3.603 1.00 41.78 98 ALA A N 1
ATOM 764 C CA . ALA A 1 98 ? 21.947 9.235 -3.341 1.00 41.78 98 ALA A CA 1
ATOM 765 C C . ALA A 1 98 ? 21.016 8.588 -2.307 1.00 41.78 98 ALA A C 1
ATOM 767 O O . ALA A 1 98 ? 20.940 9.027 -1.159 1.00 41.78 98 ALA A O 1
ATOM 768 N N . VAL A 1 99 ? 20.326 7.517 -2.704 1.00 47.31 99 VAL A N 1
ATOM 769 C CA . VAL A 1 99 ? 19.634 6.647 -1.750 1.00 47.31 99 VAL A CA 1
ATOM 770 C C . VAL A 1 99 ? 20.718 6.019 -0.865 1.00 47.31 99 VAL A C 1
ATOM 772 O O . VAL A 1 99 ? 21.623 5.373 -1.405 1.00 47.31 99 VAL A O 1
ATOM 775 N N . PRO A 1 100 ? 20.703 6.220 0.466 1.00 42.12 100 PRO A N 1
ATOM 776 C CA . PRO A 1 100 ? 21.708 5.622 1.330 1.00 42.12 100 PRO A CA 1
ATOM 777 C C . PRO A 1 100 ? 21.624 4.099 1.211 1.00 42.12 100 PRO A C 1
ATOM 779 O O . PRO A 1 100 ? 20.536 3.522 1.215 1.00 42.12 100 PRO A O 1
ATOM 782 N N . ALA A 1 101 ? 22.786 3.458 1.078 1.00 41.78 101 ALA A N 1
ATOM 783 C CA . ALA A 1 101 ? 22.902 2.009 1.022 1.00 41.78 101 ALA A CA 1
ATOM 784 C C . ALA A 1 101 ? 22.167 1.381 2.217 1.00 41.78 101 ALA A C 1
ATOM 786 O O . ALA A 1 101 ? 22.480 1.676 3.373 1.00 41.78 101 ALA A O 1
ATOM 787 N N . ALA A 1 102 ? 21.172 0.543 1.922 1.00 41.69 102 ALA A N 1
ATOM 788 C CA . ALA A 1 102 ? 20.406 -0.177 2.925 1.00 41.69 102 ALA A CA 1
ATOM 789 C C . ALA A 1 102 ? 21.350 -1.051 3.769 1.00 41.69 102 ALA A C 1
ATOM 791 O O . ALA A 1 102 ? 22.186 -1.794 3.259 1.00 41.69 102 ALA A O 1
ATOM 792 N N . THR A 1 103 ? 21.251 -0.924 5.087 1.00 37.94 103 THR A N 1
ATOM 793 C CA . THR A 1 103 ? 22.041 -1.674 6.060 1.00 37.94 103 THR A CA 1
ATOM 794 C C . THR A 1 103 ? 21.357 -3.005 6.371 1.00 37.94 103 THR A C 1
ATOM 796 O O . THR A 1 103 ? 20.427 -3.041 7.160 1.00 37.94 103 THR A O 1
ATOM 799 N N . SER A 1 104 ? 21.835 -4.107 5.777 1.00 38.69 104 SER A N 1
ATOM 800 C CA . SER A 1 104 ? 21.705 -5.530 6.194 1.00 38.69 104 SER A CA 1
ATOM 801 C C . SER A 1 104 ? 20.320 -6.110 6.572 1.00 38.69 104 SER A C 1
ATOM 803 O O . SER A 1 104 ? 20.218 -7.285 6.922 1.00 38.69 104 SER A O 1
ATOM 805 N N . ALA A 1 105 ? 19.247 -5.347 6.484 1.00 46.38 105 ALA A N 1
ATOM 806 C CA . ALA A 1 105 ? 17.864 -5.773 6.561 1.00 46.38 105 ALA A CA 1
ATOM 807 C C . ALA A 1 105 ? 17.078 -4.717 5.793 1.00 46.38 105 ALA A C 1
ATOM 809 O O . ALA A 1 105 ? 17.306 -3.523 5.998 1.00 46.38 105 ALA A O 1
ATOM 810 N N . VAL A 1 106 ? 16.169 -5.130 4.911 1.00 52.03 106 VAL A N 1
ATOM 811 C CA . VAL A 1 106 ? 15.340 -4.206 4.124 1.00 52.03 106 VAL A CA 1
ATOM 812 C C . VAL A 1 106 ? 14.353 -3.506 5.045 1.00 52.03 106 VAL A C 1
ATOM 814 O O . VAL A 1 106 ? 13.179 -3.853 5.141 1.00 52.03 106 VAL A O 1
ATOM 817 N N . SER A 1 107 ? 14.852 -2.537 5.791 1.00 60.66 107 SER A N 1
ATOM 818 C CA . SER A 1 107 ? 14.072 -1.650 6.623 1.00 60.66 107 SER A CA 1
ATOM 819 C C . SER A 1 107 ? 13.653 -0.497 5.728 1.00 60.66 107 SER A C 1
ATOM 821 O O . SER A 1 107 ? 14.316 0.532 5.658 1.00 60.66 107 SER A O 1
ATOM 823 N N . ILE A 1 108 ? 12.556 -0.703 4.988 1.00 63.59 108 ILE A N 1
ATOM 824 C CA . ILE A 1 108 ? 11.875 0.405 4.313 1.00 63.59 108 ILE A CA 1
ATOM 825 C C . ILE A 1 108 ? 11.576 1.438 5.410 1.00 63.59 108 ILE A C 1
ATOM 827 O O . ILE A 1 108 ? 10.898 1.083 6.385 1.00 63.59 108 ILE A O 1
ATOM 831 N N . PRO A 1 109 ? 12.100 2.675 5.319 1.00 65.56 109 PRO A N 1
ATOM 832 C CA . PRO A 1 109 ? 11.899 3.666 6.361 1.00 65.56 109 PRO A CA 1
ATOM 833 C C . PRO A 1 109 ? 10.405 3.840 6.629 1.00 65.56 109 PRO A C 1
ATOM 835 O O . PRO A 1 109 ? 9.618 3.949 5.690 1.00 65.56 109 PRO A O 1
ATOM 838 N N . LEU A 1 110 ? 9.995 3.934 7.899 1.00 62.22 110 LEU A N 1
ATOM 839 C CA . LEU A 1 110 ? 8.582 4.158 8.253 1.00 62.22 110 LEU A CA 1
ATOM 840 C C . LEU A 1 110 ? 7.991 5.403 7.564 1.00 62.22 110 LEU A C 1
ATOM 842 O O . LEU A 1 110 ? 6.793 5.480 7.345 1.00 62.22 110 LEU A O 1
ATOM 846 N N . GLN A 1 111 ? 8.829 6.361 7.165 1.00 61.62 111 GLN A N 1
ATOM 847 C CA . GLN A 1 111 ? 8.437 7.553 6.405 1.00 61.62 111 GLN A CA 1
ATOM 848 C C . GLN A 1 111 ? 7.906 7.244 4.990 1.00 61.62 111 GLN A C 1
ATOM 850 O O . GLN A 1 111 ? 7.180 8.053 4.406 1.00 61.62 111 GLN A O 1
ATOM 855 N N . GLU A 1 112 ? 8.252 6.082 4.438 1.00 64.19 112 GLU A N 1
ATOM 856 C CA . GLU A 1 112 ? 7.724 5.556 3.176 1.00 64.19 112 GLU A CA 1
ATOM 857 C C . GLU A 1 112 ? 6.504 4.639 3.380 1.00 64.19 112 GLU A C 1
ATOM 859 O O . GLU A 1 112 ? 5.860 4.245 2.407 1.00 64.19 112 GLU A O 1
ATOM 864 N N . ILE A 1 113 ? 6.161 4.334 4.637 1.00 69.25 113 ILE A N 1
ATOM 865 C CA . ILE A 1 113 ? 5.037 3.496 5.063 1.00 69.25 113 ILE A CA 1
ATOM 866 C C . ILE A 1 113 ? 4.043 4.381 5.832 1.00 69.25 113 ILE A C 1
ATOM 868 O O . ILE A 1 113 ? 4.049 4.431 7.060 1.00 69.25 113 ILE A O 1
ATOM 872 N N . VAL A 1 114 ? 3.189 5.115 5.119 1.00 57.06 114 VAL A N 1
ATOM 873 C CA . VAL A 1 114 ? 2.133 5.955 5.721 1.00 57.06 114 VAL A CA 1
ATOM 874 C C . VAL A 1 114 ? 0.867 5.773 4.917 1.00 57.06 114 VAL A C 1
ATOM 876 O O . VAL A 1 114 ? 0.898 6.217 3.758 1.00 57.06 114 VAL A O 1
#

Foldseek 3Di:
DVCLLVVCLVCLVVQAQDAAEDFALFCPVLVVNQVSNVVRRVRHPYRWYQHRGPLVLLVQPQPAPQDPDDDWHADDDPVRTHHSVNSCVPPPDDDDPDRPRDDPHPCPDCVRID

InterPro domains:
  IPR001763 Rhodanese-like domain [PS50206] (3-66)
  IPR020936 tRNA uridine(34) hydroxylase [PTHR43268] (1-88)
  IPR036873 Rhodanese-like domain superfamily [G3DSA:3.40.250.10] (1-96)
  IPR036873 Rhodanese-like domain superfamily [SSF52821] (3-85)

Sequence (114 aa):
FSQFPQWVHHNKALLANKEVLMYCTGGIRCEKASAFIRQAVPEVKQVNHLKGGIHKYLESYGSSKDSLWHGKNFVFDGRQAVSAEETQLGKDGADGDAVPAATSAVSIPLQEIV

Organism: NCBI:txid265554